Protein AF-A0A6F9Y485-F1 (afdb_monomer)

Structure (mmCIF, N/CA/C/O backbone):
data_AF-A0A6F9Y485-F1
#
_entry.id   AF-A0A6F9Y485-F1
#
loop_
_atom_site.group_PDB
_atom_site.id
_atom_site.type_symbol
_atom_site.label_atom_id
_atom_site.label_alt_id
_atom_site.label_comp_id
_atom_site.label_asym_id
_atom_site.label_entity_id
_atom_site.label_seq_id
_atom_site.pdbx_PDB_ins_code
_atom_site.Cartn_x
_atom_site.Cartn_y
_atom_site.Cartn_z
_atom_site.occupancy
_atom_site.B_iso_or_equiv
_atom_site.auth_seq_id
_atom_site.auth_comp_id
_atom_site.auth_asym_id
_atom_site.auth_atom_id
_atom_site.pdbx_PDB_model_num
ATOM 1 N N . MET A 1 1 ? 12.637 -11.495 -20.219 1.00 36.91 1 MET A N 1
ATOM 2 C CA . MET A 1 1 ? 13.205 -11.153 -18.900 1.00 36.91 1 MET A CA 1
ATOM 3 C C . MET A 1 1 ? 12.365 -11.911 -17.890 1.00 36.91 1 MET A C 1
ATOM 5 O O . MET A 1 1 ? 11.155 -11.928 -18.055 1.00 36.91 1 MET A O 1
ATOM 9 N N . LYS A 1 2 ? 12.981 -12.700 -17.009 1.00 32.72 2 LYS A N 1
ATOM 10 C CA . LYS A 1 2 ? 12.252 -13.583 -16.090 1.00 32.72 2 LYS A CA 1
ATOM 11 C C . LYS A 1 2 ? 11.850 -12.716 -14.898 1.00 32.72 2 LYS A C 1
ATOM 13 O O . LYS A 1 2 ? 12.754 -12.238 -14.222 1.00 32.72 2 LYS A O 1
ATOM 18 N N . PHE A 1 3 ? 10.551 -12.477 -14.734 1.00 36.88 3 PHE A N 1
ATOM 19 C CA . PHE A 1 3 ? 9.975 -11.749 -13.603 1.00 36.88 3 PHE A CA 1
ATOM 20 C C . PHE A 1 3 ? 10.607 -12.268 -12.314 1.00 36.88 3 PHE A C 1
ATOM 22 O O . PHE A 1 3 ? 10.611 -13.477 -12.055 1.00 36.88 3 PHE A O 1
ATOM 29 N N . THR A 1 4 ? 11.283 -11.375 -11.600 1.00 34.16 4 THR A N 1
ATOM 30 C CA . THR A 1 4 ? 11.870 -11.662 -10.296 1.00 34.16 4 THR A CA 1
ATOM 31 C C . THR A 1 4 ? 10.731 -11.935 -9.318 1.00 34.16 4 THR A C 1
ATOM 33 O O . THR A 1 4 ? 9.615 -11.467 -9.509 1.00 34.16 4 THR A O 1
ATOM 36 N N . TYR A 1 5 ? 10.992 -12.755 -8.304 1.00 36.25 5 TYR A N 1
ATOM 37 C CA . TYR A 1 5 ? 10.000 -13.287 -7.360 1.00 36.25 5 TYR A CA 1
ATOM 38 C C . TYR A 1 5 ? 9.085 -12.238 -6.678 1.00 36.25 5 TYR A C 1
ATOM 40 O O . TYR A 1 5 ? 8.073 -12.636 -6.120 1.00 36.25 5 TYR A O 1
ATOM 48 N N . GLU A 1 6 ? 9.409 -10.945 -6.761 1.00 47.59 6 GLU A N 1
ATOM 49 C CA . GLU A 1 6 ? 8.679 -9.805 -6.178 1.00 47.59 6 GLU A CA 1
ATOM 50 C C . GLU A 1 6 ? 7.377 -9.441 -6.932 1.00 47.59 6 GLU A C 1
ATOM 52 O O . GLU A 1 6 ? 6.390 -9.079 -6.305 1.00 47.59 6 GLU A O 1
ATOM 57 N N . ASP A 1 7 ? 7.297 -9.605 -8.261 1.00 50.94 7 ASP A N 1
ATOM 58 C CA . ASP A 1 7 ? 6.075 -9.248 -9.022 1.00 50.94 7 ASP A CA 1
ATOM 59 C C . ASP A 1 7 ? 4.935 -10.276 -8.856 1.00 50.94 7 ASP A C 1
ATOM 61 O O . ASP A 1 7 ? 3.747 -9.953 -8.968 1.00 50.94 7 ASP A O 1
ATOM 65 N N . LEU A 1 8 ? 5.287 -11.539 -8.578 1.00 53.91 8 LEU A N 1
ATOM 66 C CA . LEU A 1 8 ? 4.312 -12.559 -8.174 1.00 53.91 8 LEU A CA 1
ATOM 67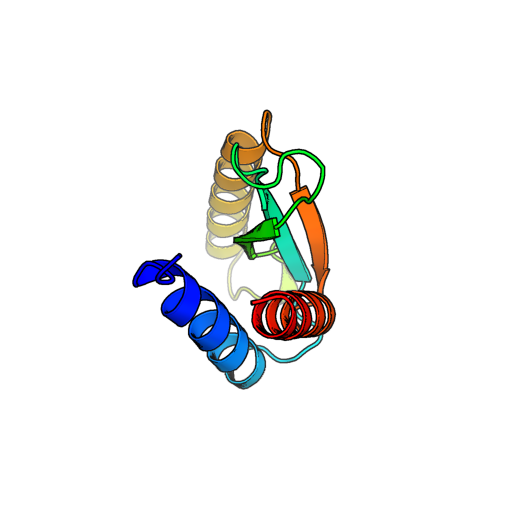 C C . LEU A 1 8 ? 3.755 -12.278 -6.774 1.00 53.91 8 LEU A C 1
ATOM 69 O O . LEU A 1 8 ? 2.636 -12.705 -6.497 1.00 53.91 8 LEU A O 1
ATOM 73 N N . ASP A 1 9 ? 4.508 -11.553 -5.943 1.00 76.81 9 ASP A N 1
ATOM 74 C CA . ASP A 1 9 ? 4.093 -11.142 -4.603 1.00 76.81 9 ASP A CA 1
ATOM 75 C C . ASP A 1 9 ? 3.039 -10.037 -4.707 1.00 76.81 9 ASP A C 1
ATOM 77 O O . ASP A 1 9 ? 1.899 -10.241 -4.308 1.00 76.81 9 ASP A O 1
ATOM 81 N N . LEU A 1 10 ? 3.334 -8.948 -5.426 1.00 89.56 10 LEU A N 1
ATOM 82 C CA . LEU A 1 10 ? 2.448 -7.779 -5.494 1.00 89.56 10 LEU A CA 1
ATOM 83 C C . LEU A 1 10 ? 1.043 -8.091 -6.049 1.00 89.56 10 LEU A C 1
ATOM 85 O O . LEU A 1 10 ? 0.029 -7.586 -5.566 1.00 89.56 10 LEU A O 1
ATOM 89 N N . SER A 1 11 ? 0.952 -8.929 -7.087 1.00 90.81 11 SER A N 1
ATOM 90 C CA . SER A 1 11 ? -0.354 -9.333 -7.634 1.00 90.81 11 SER A CA 1
ATOM 91 C C . SER A 1 11 ? -1.156 -10.223 -6.681 1.00 90.81 11 SER A C 1
ATOM 93 O O . SER A 1 11 ? -2.387 -10.135 -6.655 1.00 90.81 11 SER A O 1
ATOM 95 N N . ALA A 1 12 ? -0.472 -11.062 -5.899 1.00 90.94 12 ALA A N 1
ATOM 96 C CA . ALA A 1 12 ? -1.089 -11.920 -4.900 1.00 90.94 12 ALA A CA 1
ATOM 97 C C . ALA A 1 12 ? -1.507 -11.116 -3.661 1.00 90.94 12 ALA A C 1
ATOM 99 O O . ALA A 1 12 ? -2.627 -11.301 -3.192 1.00 90.94 12 ALA A O 1
ATOM 100 N N . GLU A 1 13 ? -0.665 -10.187 -3.204 1.00 92.88 13 GLU A N 1
ATOM 101 C CA . GLU A 1 13 ? -0.944 -9.233 -2.126 1.00 92.88 13 GLU A CA 1
ATOM 102 C C . GLU A 1 13 ? -2.204 -8.423 -2.430 1.00 92.88 13 GLU A C 1
ATOM 104 O O . GLU A 1 13 ? -3.175 -8.481 -1.681 1.00 92.88 13 GLU A O 1
ATOM 109 N N . VAL A 1 14 ? -2.276 -7.775 -3.598 1.00 94.69 14 VAL A N 1
ATOM 110 C CA . VAL A 1 14 ? -3.460 -6.980 -3.959 1.00 94.69 14 VAL A CA 1
ATOM 111 C C . VAL A 1 14 ? -4.715 -7.844 -4.100 1.00 94.69 14 VAL A C 1
ATOM 113 O O . VAL A 1 14 ? -5.812 -7.400 -3.762 1.00 94.69 14 VAL A O 1
ATOM 116 N N . ALA A 1 15 ? -4.595 -9.088 -4.571 1.00 93.56 15 ALA A N 1
ATOM 117 C CA . ALA A 1 15 ? -5.731 -10.010 -4.620 1.00 93.56 15 ALA A CA 1
ATOM 118 C C . ALA A 1 15 ? -6.199 -10.446 -3.219 1.00 93.56 15 ALA A C 1
ATOM 120 O O . ALA A 1 15 ? -7.408 -10.585 -2.988 1.00 93.56 15 ALA A O 1
ATOM 121 N N . GLN A 1 16 ? -5.260 -10.655 -2.294 1.00 94.50 16 GLN A N 1
ATOM 122 C CA . GLN A 1 16 ? -5.558 -10.943 -0.896 1.00 94.50 16 GLN A CA 1
ATOM 123 C C . GLN A 1 16 ? -6.244 -9.744 -0.240 1.00 94.50 16 GLN A C 1
ATOM 125 O O . GLN A 1 16 ? -7.341 -9.903 0.293 1.00 94.50 16 GLN A O 1
ATOM 130 N N . ASP A 1 17 ? -5.685 -8.546 -0.377 1.00 95.62 17 ASP A N 1
ATOM 131 C CA . ASP A 1 17 ? -6.239 -7.334 0.223 1.00 95.62 17 ASP A CA 1
ATOM 132 C C . ASP A 1 17 ? -7.622 -6.993 -0.344 1.00 95.62 17 ASP A C 1
ATOM 134 O O . ASP A 1 17 ? -8.511 -6.560 0.387 1.00 95.62 17 ASP A O 1
ATOM 138 N N . LEU A 1 18 ? -7.864 -7.259 -1.636 1.00 95.44 18 LEU A N 1
ATOM 139 C CA . LEU A 1 18 ? -9.193 -7.108 -2.241 1.00 95.44 18 LEU A CA 1
ATOM 140 C C . LEU A 1 18 ? -10.228 -8.015 -1.580 1.00 95.44 18 LEU A C 1
ATOM 142 O O . LEU A 1 18 ? -11.403 -7.655 -1.500 1.00 95.44 18 LEU A O 1
ATOM 146 N N . THR A 1 19 ? -9.796 -9.193 -1.137 1.00 95.75 19 THR A N 1
ATOM 147 C CA . THR A 1 19 ? -10.647 -10.160 -0.445 1.00 95.75 19 THR A CA 1
ATOM 148 C C . THR A 1 19 ? -10.852 -9.773 1.019 1.00 95.75 19 THR A C 1
ATOM 150 O O . THR A 1 19 ? -11.948 -9.962 1.541 1.00 95.75 19 THR A O 1
ATOM 153 N N . GLU A 1 20 ? -9.820 -9.237 1.672 1.00 96.12 20 GLU A N 1
ATOM 154 C CA . GLU A 1 20 ? -9.816 -8.928 3.104 1.00 96.12 20 GLU A CA 1
ATOM 155 C C . GLU A 1 20 ? -10.470 -7.577 3.429 1.00 96.12 20 GLU A C 1
ATOM 157 O O . GLU A 1 20 ? -11.346 -7.507 4.290 1.00 96.12 20 GLU A O 1
ATOM 162 N N . PHE A 1 21 ? -10.108 -6.523 2.698 1.00 94.19 21 PHE A N 1
ATOM 163 C CA . PHE A 1 21 ? -10.509 -5.138 2.980 1.00 94.19 21 PHE A CA 1
ATOM 164 C C . PHE A 1 21 ? -11.542 -4.589 1.991 1.00 94.19 21 PHE A C 1
ATOM 166 O O . PHE A 1 21 ? -12.204 -3.584 2.255 1.00 94.19 21 PHE A O 1
ATOM 173 N N . GLY A 1 22 ? -11.723 -5.268 0.858 1.00 95.69 22 GLY A N 1
ATOM 174 C CA . GLY A 1 22 ? -12.695 -4.901 -0.161 1.00 95.69 22 GLY A CA 1
ATOM 175 C C . GLY A 1 22 ? -12.184 -3.884 -1.193 1.00 95.69 22 GLY A C 1
ATOM 176 O O . GLY A 1 22 ? -11.104 -3.309 -1.072 1.00 95.69 22 GLY A O 1
ATOM 177 N N . PRO A 1 23 ? -12.968 -3.659 -2.262 1.00 96.81 23 PRO A N 1
ATOM 178 C CA . PRO A 1 23 ? -12.523 -2.917 -3.445 1.00 96.81 23 PRO A CA 1
ATOM 179 C C . PRO A 1 23 ? -12.395 -1.403 -3.249 1.00 96.81 23 PRO A C 1
ATOM 181 O O . PRO A 1 23 ? -11.678 -0.756 -4.015 1.00 96.81 23 PRO A O 1
ATOM 184 N N . ASP A 1 24 ? -13.108 -0.849 -2.268 1.00 96.88 24 ASP A N 1
ATOM 185 C CA . ASP A 1 24 ? -13.228 0.596 -2.045 1.00 96.88 24 ASP A CA 1
ATOM 186 C C . ASP A 1 24 ? -12.152 1.156 -1.106 1.00 96.88 24 ASP A C 1
ATOM 188 O O . ASP A 1 24 ? -12.067 2.372 -0.935 1.00 96.88 24 ASP A O 1
ATOM 192 N N . LEU A 1 25 ? -11.324 0.288 -0.518 1.00 95.62 25 LEU A N 1
ATOM 193 C CA . LEU A 1 25 ? -10.192 0.685 0.308 1.00 95.62 25 LEU A CA 1
ATOM 194 C C . LEU A 1 25 ? -9.269 1.635 -0.470 1.00 95.62 25 LEU A C 1
ATOM 196 O O . LEU A 1 25 ? -8.840 1.332 -1.587 1.00 95.62 25 LEU A O 1
ATOM 200 N N . GLU A 1 26 ? -8.945 2.772 0.142 1.00 97.25 26 GLU A N 1
ATOM 201 C CA . GLU A 1 26 ? -8.023 3.756 -0.416 1.00 97.25 26 GLU A CA 1
ATOM 202 C C . GLU A 1 26 ? -6.569 3.315 -0.229 1.00 97.25 26 GLU A C 1
ATOM 204 O O . GLU A 1 26 ? -6.166 2.877 0.846 1.00 97.25 26 GLU A O 1
ATOM 209 N N . VAL A 1 27 ? -5.774 3.469 -1.285 1.00 97.56 27 VAL A N 1
ATOM 210 C CA . VAL A 1 27 ? -4.353 3.114 -1.337 1.00 97.56 27 VAL A CA 1
ATOM 211 C C . VAL A 1 27 ? -3.557 4.143 -2.140 1.00 97.56 27 VAL A C 1
ATOM 213 O O . VAL A 1 27 ? -4.100 4.950 -2.905 1.00 97.56 27 VAL A O 1
ATOM 216 N N . ILE A 1 28 ? -2.236 4.105 -1.996 1.00 97.81 28 ILE A N 1
ATOM 217 C CA . ILE A 1 28 ? -1.286 4.922 -2.747 1.00 97.81 28 ILE A CA 1
ATOM 218 C C . ILE A 1 28 ? -0.401 3.998 -3.577 1.00 97.81 28 ILE A C 1
ATOM 220 O O . ILE A 1 28 ? 0.532 3.403 -3.054 1.00 97.81 28 ILE A O 1
ATOM 224 N N . ALA A 1 29 ? -0.658 3.908 -4.881 1.00 97.38 29 ALA A N 1
ATOM 225 C CA . ALA A 1 29 ? 0.175 3.132 -5.795 1.00 97.38 29 ALA A CA 1
ATOM 226 C C . ALA A 1 29 ? 1.494 3.861 -6.078 1.00 97.38 29 ALA A C 1
ATOM 228 O O . ALA A 1 29 ? 1.480 5.041 -6.448 1.00 97.38 29 ALA A O 1
ATOM 229 N N . ILE A 1 30 ? 2.616 3.157 -5.957 1.00 95.75 30 ILE A N 1
ATOM 230 C CA . ILE A 1 30 ? 3.974 3.659 -6.179 1.00 95.75 30 ILE A CA 1
ATOM 231 C C . ILE A 1 30 ? 4.460 3.174 -7.541 1.00 95.75 30 ILE A C 1
ATOM 233 O O . ILE A 1 30 ? 4.428 1.983 -7.840 1.00 95.75 30 ILE A O 1
ATOM 237 N N . TYR A 1 31 ? 4.926 4.111 -8.361 1.00 94.06 31 TYR A N 1
ATOM 238 C CA . TYR A 1 31 ? 5.375 3.864 -9.721 1.00 94.06 31 TYR A CA 1
ATOM 239 C C . TYR A 1 31 ? 6.890 3.988 -9.842 1.00 94.06 31 TYR A C 1
ATOM 241 O O . TYR A 1 31 ? 7.488 4.950 -9.353 1.00 94.06 31 TYR A O 1
ATOM 249 N N . SER A 1 32 ? 7.474 3.072 -10.607 1.00 91.19 32 SER A N 1
ATOM 250 C CA . SER A 1 32 ? 8.880 3.087 -10.999 1.00 91.19 32 SER A CA 1
ATOM 251 C C . SER A 1 32 ? 9.019 2.933 -12.513 1.00 91.19 32 SER A C 1
ATOM 253 O O . SER A 1 32 ? 8.162 2.352 -13.181 1.00 91.19 32 SER A O 1
ATOM 255 N N . THR A 1 33 ? 10.111 3.456 -13.066 1.00 87.88 33 THR A N 1
ATOM 256 C CA . THR A 1 33 ? 10.509 3.232 -14.460 1.00 87.88 33 THR A CA 1
ATOM 257 C C . THR A 1 33 ? 11.741 2.340 -14.498 1.00 87.88 33 THR A C 1
ATOM 259 O O . THR A 1 33 ? 12.631 2.451 -13.654 1.00 87.88 33 THR A O 1
ATOM 262 N N . PHE A 1 34 ? 11.805 1.457 -15.492 1.00 84.88 34 PHE A N 1
ATOM 263 C CA . PHE A 1 34 ? 12.936 0.547 -15.669 1.00 84.88 34 PHE A CA 1
ATOM 264 C C . PHE A 1 34 ? 13.799 0.981 -16.860 1.00 84.88 34 PHE A C 1
ATOM 266 O O . PHE A 1 34 ? 13.243 1.388 -17.887 1.00 84.88 34 PHE A O 1
ATOM 273 N N . PRO A 1 35 ? 15.142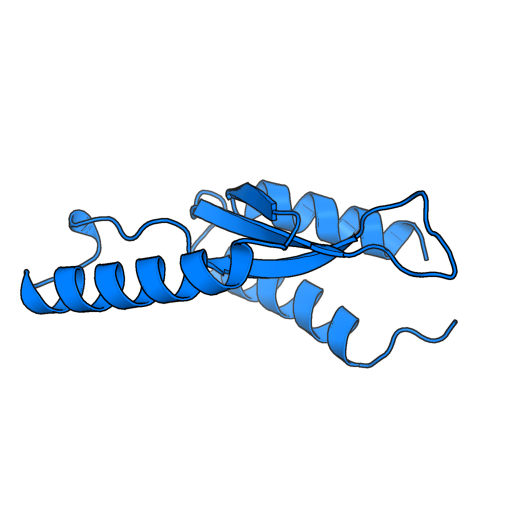 0.892 -16.777 1.00 84.69 35 PRO A N 1
ATOM 274 C CA . PRO A 1 35 ? 16.038 1.262 -17.876 1.00 84.69 35 PRO A CA 1
ATOM 275 C C . PRO A 1 35 ? 15.739 0.551 -19.204 1.00 84.69 35 PRO A C 1
ATOM 277 O O . PRO A 1 35 ? 16.006 1.098 -20.272 1.00 84.69 35 PRO A O 1
ATOM 280 N N . GLU A 1 36 ? 15.184 -0.659 -19.148 1.00 84.06 36 GLU A N 1
ATOM 281 C CA . GLU A 1 36 ? 14.820 -1.483 -20.300 1.00 84.06 36 GLU A CA 1
ATOM 282 C C . GLU A 1 36 ? 13.587 -0.953 -21.046 1.00 84.06 36 GLU A C 1
ATOM 284 O O . GLU A 1 36 ? 13.441 -1.178 -22.248 1.00 84.06 36 GLU A O 1
ATOM 289 N N . VAL A 1 37 ? 12.709 -0.234 -20.342 1.00 83.62 37 VAL A N 1
ATOM 290 C CA . VAL A 1 37 ? 11.442 0.322 -20.841 1.00 83.62 37 VAL A CA 1
ATOM 291 C C . VAL A 1 37 ? 11.201 1.720 -20.242 1.00 83.62 37 VAL A C 1
ATOM 293 O O . VAL A 1 37 ? 10.209 1.950 -19.554 1.00 83.62 37 VAL A O 1
ATOM 296 N N . PRO A 1 38 ? 12.070 2.709 -20.530 1.00 82.56 38 PRO A N 1
ATOM 297 C CA . PRO A 1 38 ? 12.110 3.987 -19.808 1.00 82.56 38 PRO A CA 1
ATOM 298 C C . PRO A 1 38 ? 10.891 4.891 -20.048 1.00 82.56 38 PRO A C 1
ATOM 300 O O . PRO A 1 38 ? 10.725 5.900 -19.371 1.00 82.56 38 PRO A O 1
ATOM 303 N N . ASN A 1 39 ? 10.046 4.547 -21.024 1.00 86.62 39 ASN A N 1
ATOM 304 C CA . ASN A 1 39 ? 8.836 5.291 -21.376 1.00 86.62 39 ASN A CA 1
ATOM 305 C C . ASN A 1 39 ? 7.566 4.724 -20.720 1.00 86.62 39 ASN A C 1
ATOM 307 O O . ASN A 1 39 ? 6.472 5.195 -21.029 1.00 86.62 39 ASN A O 1
ATOM 311 N N . ILE A 1 40 ? 7.693 3.688 -19.887 1.00 86.62 40 ILE A N 1
ATOM 312 C CA . ILE A 1 40 ? 6.567 3.028 -19.229 1.00 86.62 40 ILE A CA 1
ATOM 313 C C . ILE A 1 40 ? 6.806 3.063 -17.723 1.00 86.62 40 ILE A C 1
ATOM 315 O O . ILE A 1 40 ? 7.849 2.627 -17.239 1.00 86.62 40 ILE A O 1
ATOM 319 N N . ASP A 1 41 ? 5.829 3.593 -16.994 1.00 90.56 41 ASP A N 1
ATOM 320 C CA . ASP A 1 41 ? 5.787 3.499 -15.542 1.00 90.56 41 ASP A CA 1
ATOM 321 C C . ASP A 1 41 ? 5.037 2.232 -15.136 1.00 90.56 41 ASP A C 1
ATOM 323 O O . ASP A 1 41 ? 3.942 1.967 -15.638 1.00 90.56 41 ASP A O 1
ATOM 327 N N . PHE A 1 42 ? 5.598 1.501 -14.184 1.00 91.88 42 PHE A N 1
ATOM 328 C CA . PHE A 1 42 ? 4.984 0.324 -13.590 1.00 91.88 42 PHE A CA 1
ATOM 329 C C . PHE A 1 42 ? 4.700 0.601 -12.131 1.00 91.88 42 PHE A C 1
ATOM 331 O O . PHE A 1 42 ? 5.551 1.145 -11.432 1.00 91.88 42 PHE A O 1
ATOM 338 N N . VAL A 1 43 ? 3.521 0.208 -11.670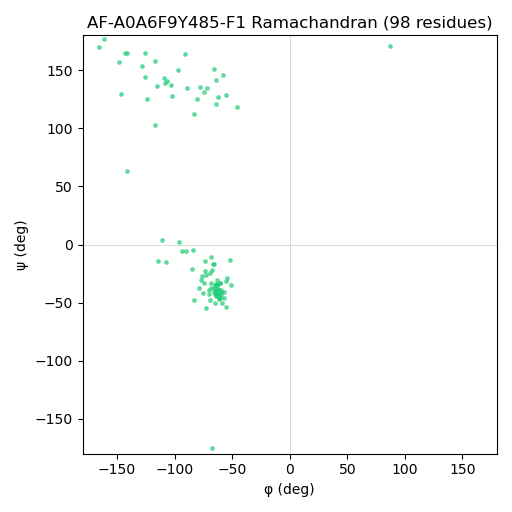 1.00 94.00 43 VAL A N 1
ATOM 339 C CA . VAL A 1 43 ? 3.273 0.046 -10.246 1.00 94.00 43 VAL A CA 1
ATOM 340 C C . VAL A 1 43 ? 4.174 -1.070 -9.747 1.00 94.00 43 VAL A C 1
ATOM 342 O O . VAL A 1 43 ? 4.093 -2.185 -10.260 1.00 94.00 43 VAL A O 1
ATOM 345 N N . THR A 1 44 ? 5.024 -0.739 -8.783 1.0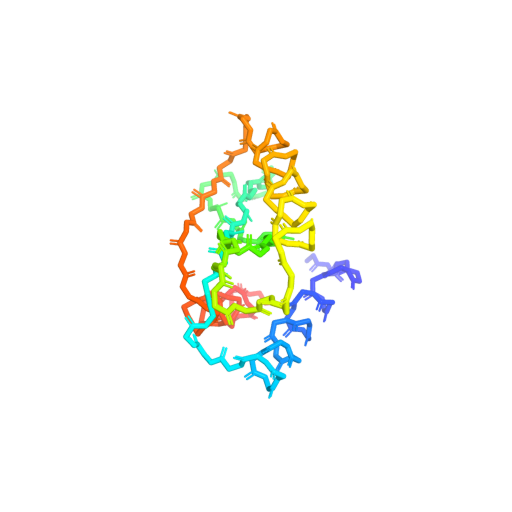0 92.44 44 THR A N 1
ATOM 346 C CA . THR A 1 44 ? 5.970 -1.673 -8.162 1.00 92.44 44 THR A CA 1
ATOM 347 C C . THR A 1 44 ? 5.663 -1.931 -6.696 1.00 92.44 44 THR A C 1
ATOM 349 O O . THR A 1 44 ? 6.245 -2.840 -6.127 1.00 92.44 44 THR A O 1
ATOM 352 N N . ASP A 1 45 ? 4.812 -1.108 -6.080 1.00 93.88 45 ASP A N 1
ATOM 353 C CA . ASP A 1 45 ? 4.464 -1.196 -4.660 1.00 93.88 45 ASP A CA 1
ATOM 354 C C . ASP A 1 45 ? 3.213 -0.337 -4.370 1.00 93.88 45 ASP A C 1
ATOM 356 O O . ASP A 1 45 ? 2.790 0.459 -5.223 1.00 93.88 45 ASP A O 1
ATOM 360 N N . TYR A 1 46 ? 2.628 -0.448 -3.179 1.00 95.81 46 TYR A N 1
ATOM 361 C CA . TYR A 1 46 ? 1.576 0.442 -2.689 1.00 95.81 46 TYR A CA 1
ATOM 362 C C . TYR A 1 46 ? 1.616 0.613 -1.169 1.00 95.81 46 TYR A C 1
ATOM 364 O O . TYR A 1 46 ? 2.129 -0.214 -0.430 1.00 95.81 46 TYR A O 1
ATOM 372 N N . LEU A 1 47 ? 1.044 1.719 -0.698 1.00 95.25 47 LEU A N 1
ATOM 373 C CA . LEU A 1 47 ? 0.817 1.977 0.723 1.00 95.25 47 LEU A CA 1
ATOM 374 C C . LEU A 1 47 ? -0.678 2.082 1.005 1.00 95.25 47 LEU A C 1
ATOM 376 O O . LEU A 1 47 ? -1.462 2.431 0.115 1.00 95.25 47 LEU A O 1
ATOM 380 N N . TRP A 1 48 ? -1.058 1.854 2.259 1.00 94.69 48 TRP A N 1
ATOM 381 C CA . TRP A 1 48 ? -2.395 2.175 2.750 1.00 94.69 48 TRP A CA 1
ATOM 382 C C . TRP A 1 48 ? -2.702 3.665 2.564 1.00 94.69 48 TRP A C 1
ATOM 384 O O . TRP A 1 48 ? -1.816 4.526 2.616 1.00 94.69 48 TRP A O 1
ATOM 394 N N . GLY A 1 49 ? -3.970 3.959 2.288 1.00 94.88 49 GLY A N 1
ATOM 395 C CA . GLY A 1 49 ? -4.488 5.317 2.229 1.00 94.88 49 GLY A CA 1
ATOM 396 C C . GLY A 1 49 ? -4.505 5.994 3.597 1.00 94.88 49 GLY A C 1
ATOM 397 O O . GLY A 1 49 ? -4.029 5.464 4.598 1.00 94.88 49 GLY A O 1
ATOM 398 N N . GLU A 1 50 ? -5.058 7.200 3.623 1.00 95.81 50 GLU A N 1
ATOM 399 C CA . GLU A 1 50 ? -5.195 7.958 4.862 1.00 95.81 50 GLU A CA 1
ATOM 400 C C . GLU A 1 50 ? -6.105 7.202 5.846 1.00 95.81 50 GLU A C 1
ATOM 402 O O . GLU A 1 50 ? -7.218 6.828 5.461 1.00 95.81 50 GLU A O 1
ATOM 407 N N . PRO A 1 51 ? -5.663 6.962 7.095 1.00 94.31 51 PRO A N 1
ATOM 408 C CA . PRO A 1 51 ? -6.491 6.289 8.085 1.00 94.31 51 PRO A CA 1
ATOM 409 C C . PRO A 1 51 ? -7.720 7.142 8.399 1.00 94.31 51 PRO A C 1
ATOM 411 O O . PRO A 1 51 ? -7.629 8.369 8.508 1.00 94.31 51 PRO A O 1
ATOM 414 N N . LYS A 1 52 ? -8.883 6.508 8.581 1.00 93.94 52 LYS A N 1
ATOM 415 C CA . LYS A 1 52 ? -10.108 7.213 8.969 1.00 93.94 52 LYS A CA 1
ATOM 416 C C . LYS A 1 52 ? -10.381 6.976 10.438 1.00 93.94 52 LYS A C 1
ATOM 418 O O . LYS A 1 52 ? -10.309 5.857 10.925 1.00 93.94 52 LYS A O 1
ATOM 423 N N . ARG A 1 53 ? -10.776 8.033 11.150 1.00 92.50 53 ARG A N 1
ATOM 424 C CA . ARG A 1 53 ? -11.060 7.952 12.590 1.00 92.50 53 ARG A CA 1
ATOM 425 C C . ARG A 1 53 ? -12.092 6.877 12.944 1.00 92.50 53 ARG A C 1
ATOM 427 O O . ARG A 1 53 ? -12.027 6.319 14.033 1.00 92.50 53 ARG A O 1
ATOM 434 N N . GLU A 1 54 ? -13.043 6.612 12.051 1.00 94.31 54 GLU A N 1
ATOM 435 C CA . GLU A 1 54 ? -14.091 5.600 12.234 1.00 94.31 54 GLU A CA 1
ATOM 436 C C . GLU A 1 54 ? -13.574 4.153 12.255 1.00 94.31 54 GLU A C 1
ATOM 438 O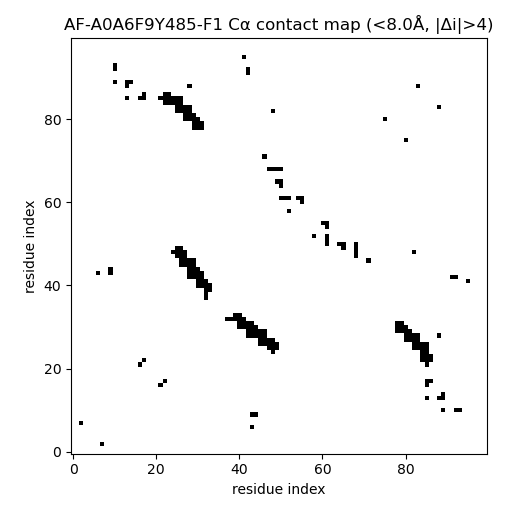 O . GLU A 1 54 ? -14.280 3.283 12.761 1.00 94.31 54 GLU A O 1
ATOM 443 N N . ASP A 1 55 ? -12.345 3.915 11.787 1.00 90.81 55 ASP A N 1
ATOM 444 C CA . ASP A 1 55 ? -11.726 2.587 11.721 1.00 90.81 55 ASP A CA 1
ATOM 445 C C . ASP A 1 55 ? -11.054 2.160 13.047 1.00 90.81 55 ASP A C 1
ATOM 447 O O . ASP A 1 55 ? -10.591 1.027 13.157 1.00 90.81 55 ASP A O 1
ATOM 451 N N . PHE A 1 56 ? -11.006 3.035 14.064 1.00 95.44 56 PHE A N 1
ATOM 452 C CA . PHE A 1 56 ? -10.245 2.820 15.307 1.00 95.44 56 PHE A CA 1
ATOM 453 C C . PH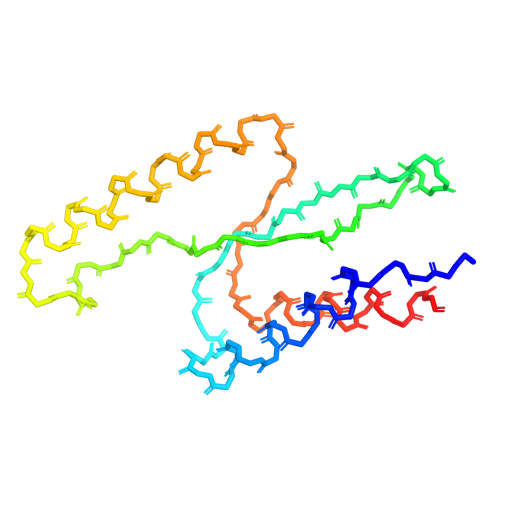E A 1 56 ? -11.105 2.958 16.570 1.00 95.44 56 PHE A C 1
ATOM 455 O O . PHE A 1 56 ? -11.980 3.828 16.666 1.00 95.44 56 PHE A O 1
ATOM 462 N N . GLU A 1 57 ? -10.827 2.136 17.586 1.00 95.56 57 GLU A N 1
ATOM 463 C CA . GLU A 1 57 ? -11.602 2.118 18.834 1.00 95.56 57 GLU A CA 1
ATOM 464 C C . GLU A 1 57 ? -11.244 3.298 19.746 1.00 95.56 57 GLU A C 1
ATOM 466 O O . GLU A 1 57 ? -12.099 3.820 20.471 1.00 95.56 57 GLU A O 1
ATOM 471 N N . SER A 1 58 ? -9.997 3.770 19.680 1.00 97.62 58 SER A N 1
ATOM 472 C CA . SER A 1 58 ? -9.485 4.857 20.517 1.00 97.62 58 SER A CA 1
ATOM 473 C C . SER A 1 58 ? -8.862 6.001 19.712 1.00 97.62 58 SER A C 1
ATOM 475 O O . SER A 1 58 ? -8.616 5.886 18.514 1.00 97.62 58 SER A O 1
ATOM 477 N N . GLU A 1 59 ? -8.666 7.145 20.374 1.00 96.31 59 GLU A N 1
ATOM 478 C CA . GLU A 1 59 ? -7.937 8.271 19.775 1.00 96.31 59 GLU A CA 1
ATOM 479 C C . GLU A 1 59 ? -6.447 7.954 19.632 1.00 96.31 59 GLU A C 1
ATOM 481 O O . GLU A 1 59 ? -5.869 8.261 18.603 1.00 96.31 59 GLU A O 1
ATOM 486 N N . GLU A 1 60 ? -5.861 7.278 20.623 1.00 97.50 60 GLU A N 1
ATOM 487 C CA . GLU A 1 60 ? -4.444 6.890 20.634 1.00 97.50 60 GLU A CA 1
ATOM 488 C C . GLU A 1 60 ? -4.105 5.976 19.447 1.00 97.50 60 GLU A C 1
ATOM 490 O O . GLU A 1 60 ? -3.162 6.247 18.715 1.00 97.50 60 GLU A O 1
ATOM 495 N N . GLU A 1 61 ? -4.934 4.964 19.170 1.00 97.44 61 GLU A N 1
ATOM 496 C CA . GLU A 1 61 ? -4.749 4.091 17.999 1.00 97.44 61 GLU A CA 1
ATOM 497 C C . GLU A 1 61 ? -4.845 4.851 16.668 1.00 97.44 61 GLU A C 1
ATOM 499 O O . GLU A 1 61 ? -4.109 4.556 15.726 1.00 97.44 61 GLU A O 1
ATOM 504 N N . PHE A 1 62 ? -5.758 5.822 16.579 1.00 97.31 62 PHE A N 1
ATOM 505 C CA . PHE A 1 62 ? -5.902 6.645 15.383 1.00 97.31 62 PHE A CA 1
ATOM 506 C C . PHE A 1 62 ? -4.711 7.592 15.196 1.00 97.31 62 PHE A C 1
ATOM 508 O O . PHE A 1 62 ? -4.224 7.733 14.075 1.00 97.31 62 PHE A O 1
ATOM 515 N N . GLU A 1 63 ? -4.238 8.225 16.272 1.00 97.62 63 GLU A N 1
ATOM 516 C CA . GLU A 1 63 ? -3.055 9.091 16.259 1.00 97.62 63 GLU A CA 1
ATOM 517 C C . GLU A 1 63 ? -1.807 8.298 15.841 1.00 97.62 63 GLU A C 1
ATOM 519 O O . GLU A 1 63 ? -1.119 8.709 14.907 1.00 97.62 63 GLU A O 1
ATOM 524 N N . ASP A 1 64 ? -1.588 7.110 16.414 1.00 97.31 64 ASP A N 1
ATOM 525 C CA . ASP A 1 64 ? -0.486 6.220 16.034 1.00 97.31 64 ASP A CA 1
ATOM 526 C C . ASP A 1 64 ? -0.570 5.806 14.553 1.00 97.31 64 ASP A C 1
ATOM 528 O O . ASP A 1 64 ? 0.432 5.796 13.829 1.00 97.31 64 ASP A O 1
ATOM 532 N N . ALA A 1 65 ? -1.764 5.464 14.058 1.00 96.38 65 ALA A N 1
ATOM 533 C CA . ALA A 1 65 ? -1.961 5.123 12.650 1.00 96.38 65 ALA A CA 1
ATOM 534 C C . ALA A 1 65 ? -1.706 6.323 11.723 1.00 96.38 65 ALA A C 1
ATOM 536 O O . ALA A 1 65 ? -1.112 6.165 10.652 1.00 96.38 65 ALA A O 1
ATOM 537 N N . MET A 1 66 ? -2.130 7.521 12.132 1.00 97.69 66 MET A N 1
ATOM 538 C CA . MET A 1 66 ? -1.896 8.758 11.392 1.00 97.69 66 MET A CA 1
ATOM 539 C C . MET A 1 66 ? -0.404 9.097 11.328 1.00 97.69 66 MET A C 1
ATOM 541 O O . MET A 1 66 ? 0.090 9.435 10.252 1.00 97.69 66 MET A O 1
ATOM 545 N N . ASP A 1 67 ? 0.331 8.945 12.429 1.00 97.19 67 ASP A N 1
ATOM 546 C CA . ASP A 1 67 ? 1.778 9.166 12.463 1.00 97.19 67 ASP A CA 1
ATOM 547 C C .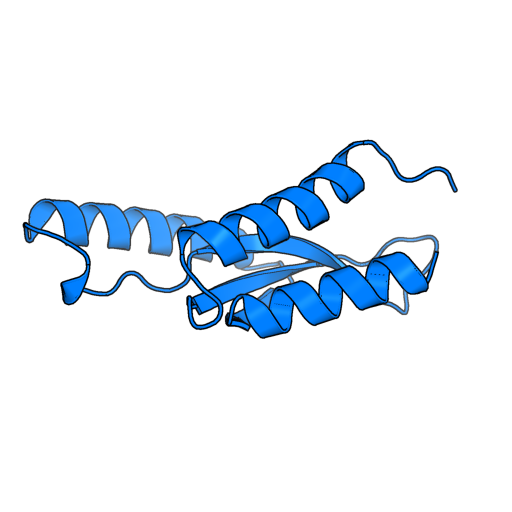 ASP A 1 67 ? 2.507 8.196 11.521 1.00 97.19 67 ASP A C 1
ATOM 549 O O . ASP A 1 67 ? 3.297 8.630 10.677 1.00 97.19 67 ASP A O 1
ATOM 553 N N . ASN A 1 68 ? 2.157 6.905 11.549 1.00 95.44 68 ASN A N 1
ATOM 554 C CA . ASN A 1 68 ? 2.702 5.910 10.615 1.00 95.44 68 ASN A CA 1
ATOM 555 C C . ASN A 1 68 ? 2.391 6.245 9.144 1.00 95.44 68 ASN A C 1
ATOM 557 O O . ASN A 1 68 ? 3.236 6.071 8.257 1.00 95.44 68 ASN A O 1
ATOM 561 N N . TYR A 1 69 ? 1.183 6.738 8.859 1.00 95.31 69 TYR A N 1
ATOM 562 C CA . TYR A 1 69 ? 0.802 7.181 7.519 1.00 95.31 69 TYR A CA 1
ATOM 563 C C . TYR A 1 69 ? 1.636 8.386 7.062 1.00 95.31 69 TYR A C 1
ATOM 565 O O . TYR A 1 69 ? 2.145 8.392 5.938 1.00 95.31 69 TYR A O 1
ATOM 573 N N . LEU A 1 70 ? 1.835 9.383 7.928 1.00 96.31 70 LEU A N 1
ATOM 574 C CA . LEU A 1 70 ? 2.661 10.555 7.631 1.00 96.31 70 LEU A CA 1
ATOM 575 C C . LEU A 1 70 ? 4.127 10.170 7.390 1.00 96.31 70 LEU A C 1
ATOM 577 O O . LEU A 1 70 ? 4.726 10.647 6.424 1.00 96.31 70 LEU A O 1
ATOM 581 N N . GLU A 1 71 ? 4.689 9.266 8.194 1.00 95.31 71 GLU A N 1
ATOM 582 C CA . GLU A 1 71 ? 6.032 8.719 7.970 1.00 95.31 71 GLU A CA 1
ATOM 583 C C . GLU A 1 71 ? 6.129 7.977 6.631 1.00 95.31 71 GLU A C 1
ATOM 585 O O . GLU A 1 71 ? 7.083 8.163 5.871 1.00 95.31 71 GLU A O 1
ATOM 590 N N . SER A 1 72 ? 5.108 7.194 6.284 1.00 92.88 72 SER A N 1
ATOM 591 C CA . SER A 1 72 ? 5.046 6.488 5.003 1.00 92.88 72 SER A CA 1
ATOM 592 C C . SER A 1 72 ? 4.986 7.464 3.821 1.00 92.88 72 SER A C 1
ATOM 594 O O . SER A 1 72 ? 5.686 7.268 2.825 1.00 92.88 72 SER A O 1
ATOM 596 N N . LEU A 1 73 ? 4.230 8.564 3.932 1.00 93.75 73 LEU A N 1
ATOM 597 C CA . LEU A 1 73 ? 4.180 9.619 2.912 1.00 93.75 73 LEU A CA 1
ATOM 598 C C . LEU A 1 73 ? 5.525 10.322 2.709 1.00 93.75 73 LEU A C 1
ATOM 600 O O . LEU A 1 73 ? 5.861 10.695 1.582 1.00 93.75 73 LEU A O 1
ATOM 604 N N . GLU A 1 74 ? 6.313 10.494 3.767 1.00 94.38 74 GLU A N 1
ATOM 605 C CA . GLU A 1 74 ? 7.648 11.089 3.674 1.00 94.38 74 GLU A CA 1
ATOM 606 C C . GLU A 1 74 ? 8.577 10.261 2.772 1.00 94.38 74 GLU A C 1
ATOM 608 O O . GLU A 1 74 ? 9.366 10.830 2.010 1.00 94.38 74 GLU A O 1
ATOM 613 N N . THR A 1 75 ? 8.413 8.932 2.750 1.00 90.19 75 THR A N 1
ATOM 614 C CA . THR A 1 75 ? 9.164 8.035 1.848 1.00 90.19 75 THR A CA 1
ATOM 615 C C . THR A 1 75 ? 8.839 8.246 0.362 1.00 90.19 75 THR A C 1
ATOM 617 O O . THR A 1 75 ? 9.609 7.836 -0.513 1.00 90.19 75 THR A O 1
ATOM 620 N N . LEU A 1 76 ? 7.723 8.918 0.056 1.00 91.44 76 LEU A N 1
ATOM 621 C CA . LEU A 1 76 ? 7.240 9.143 -1.304 1.00 91.44 76 LEU A CA 1
ATOM 622 C C . LEU A 1 76 ? 7.701 10.465 -1.926 1.00 91.44 76 LEU A C 1
ATOM 624 O O . LEU A 1 76 ? 7.424 10.691 -3.102 1.00 91.44 76 LEU A O 1
ATOM 628 N N . LYS A 1 77 ? 8.393 11.344 -1.187 1.00 88.44 77 LYS A N 1
ATOM 629 C CA . LYS A 1 77 ? 8.733 12.714 -1.634 1.00 88.44 77 LYS A CA 1
ATOM 630 C C . LYS A 1 77 ? 9.386 12.806 -3.015 1.00 88.44 77 LYS A C 1
ATOM 632 O O . LYS A 1 77 ? 9.132 13.760 -3.746 1.00 88.44 77 LYS A O 1
ATOM 637 N N . GLU A 1 78 ? 10.207 11.824 -3.369 1.00 88.44 78 GLU A N 1
ATOM 638 C CA . GLU A 1 78 ? 10.920 11.766 -4.652 1.00 88.44 78 GLU A CA 1
ATOM 639 C C . GLU A 1 78 ? 10.398 10.652 -5.573 1.00 88.44 78 GLU A C 1
ATOM 641 O O . GLU A 1 78 ? 10.934 10.432 -6.659 1.00 88.44 78 GLU A O 1
ATOM 646 N N . ARG A 1 79 ? 9.345 9.942 -5.154 1.00 90.06 79 ARG A N 1
ATOM 647 C CA . ARG A 1 79 ? 8.743 8.846 -5.913 1.00 90.06 79 ARG A CA 1
ATOM 648 C C . ARG A 1 79 ? 7.537 9.340 -6.697 1.00 90.06 79 ARG A C 1
ATOM 650 O O . ARG A 1 79 ? 6.810 10.241 -6.283 1.00 90.06 79 ARG A O 1
ATOM 657 N N . LYS A 1 80 ? 7.279 8.702 -7.835 1.00 94.06 80 LYS A N 1
ATOM 658 C CA . LYS A 1 80 ? 6.022 8.883 -8.556 1.00 94.06 80 LYS A CA 1
ATOM 659 C C . LYS A 1 80 ? 4.963 8.018 -7.885 1.00 94.06 80 LYS A C 1
ATOM 661 O O . LYS A 1 80 ? 5.154 6.817 -7.755 1.00 94.06 80 LYS A O 1
ATOM 666 N N . TYR A 1 81 ? 3.846 8.603 -7.475 1.00 96.31 81 TYR A N 1
ATOM 667 C CA . TYR A 1 81 ? 2.761 7.856 -6.842 1.00 96.31 81 TYR A CA 1
ATOM 668 C C . TYR A 1 81 ? 1.389 8.385 -7.255 1.00 96.31 81 TYR A C 1
ATOM 670 O O . TYR A 1 81 ? 1.262 9.487 -7.797 1.00 96.31 81 TYR A O 1
ATOM 678 N N . LYS A 1 82 ? 0.344 7.593 -7.002 1.00 97.12 82 LYS A N 1
ATOM 679 C CA . LYS A 1 82 ? -1.046 7.979 -7.252 1.00 97.12 82 LYS A CA 1
ATOM 680 C C . LYS A 1 82 ? -1.986 7.365 -6.214 1.00 97.12 82 LYS A C 1
ATOM 682 O O . LYS A 1 82 ? -1.981 6.156 -6.024 1.00 97.12 82 LYS A O 1
ATOM 687 N N . ARG A 1 83 ? -2.839 8.201 -5.616 1.00 97.31 83 ARG A N 1
ATOM 688 C CA . ARG A 1 83 ? -3.969 7.767 -4.778 1.00 97.31 83 ARG A CA 1
ATOM 689 C C . ARG A 1 83 ? -5.069 7.149 -5.643 1.00 97.31 83 ARG A C 1
ATOM 691 O O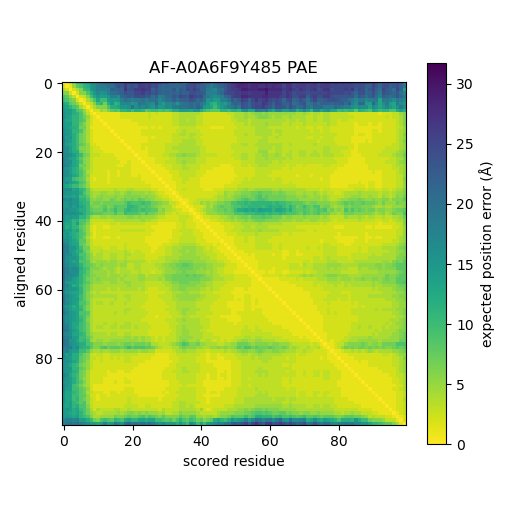 . ARG A 1 83 ? -5.396 7.706 -6.695 1.00 97.31 83 ARG A O 1
ATOM 698 N N . MET A 1 84 ? -5.608 6.017 -5.213 1.00 97.81 84 MET A N 1
ATOM 699 C CA . MET A 1 84 ? -6.683 5.282 -5.887 1.00 97.81 84 MET A CA 1
ATOM 700 C C . MET A 1 84 ? -7.351 4.310 -4.918 1.00 97.81 84 MET A C 1
ATOM 702 O O . MET A 1 84 ? -6.901 4.183 -3.784 1.00 97.81 84 MET A O 1
ATOM 706 N N . ASN A 1 85 ? -8.395 3.611 -5.358 1.00 97.94 85 ASN A N 1
ATOM 707 C CA . ASN A 1 85 ? -8.904 2.472 -4.597 1.00 97.94 85 ASN A CA 1
ATOM 708 C C . ASN A 1 85 ? -8.242 1.153 -5.019 1.00 97.94 85 ASN A C 1
ATOM 710 O O . ASN A 1 85 ? -7.629 1.041 -6.088 1.00 97.94 85 ASN A O 1
ATOM 714 N N . LEU A 1 86 ? -8.384 0.141 -4.171 1.00 97.06 86 LEU A N 1
ATOM 715 C CA . LEU A 1 86 ? -7.754 -1.157 -4.360 1.00 97.06 86 LEU A CA 1
ATOM 716 C C . LEU A 1 86 ? -8.243 -1.877 -5.631 1.00 97.06 86 LEU A C 1
ATOM 718 O O . LEU A 1 86 ? -7.473 -2.567 -6.300 1.00 97.06 86 LEU A O 1
ATOM 722 N N . TYR A 1 87 ? -9.493 -1.654 -6.051 1.00 97.50 87 TYR A N 1
ATOM 723 C CA . TYR A 1 87 ? -9.996 -2.170 -7.330 1.00 97.50 87 TYR A CA 1
ATOM 724 C C . TYR A 1 87 ? -9.301 -1.542 -8.548 1.00 97.50 87 TYR A C 1
ATOM 726 O O . TYR A 1 87 ? -9.006 -2.218 -9.539 1.00 97.50 87 TYR A O 1
ATOM 734 N N . GLU A 1 88 ? -9.044 -0.237 -8.514 1.00 98.12 88 GLU A N 1
ATOM 735 C CA . GLU A 1 88 ? -8.274 0.455 -9.544 1.00 98.12 88 GLU A CA 1
ATOM 736 C C . GLU A 1 88 ? -6.835 -0.051 -9.600 1.00 98.12 88 GLU A C 1
ATOM 738 O O . GLU A 1 88 ? -6.355 -0.330 -10.704 1.00 98.12 88 GLU A O 1
ATOM 743 N N . LEU A 1 89 ? -6.200 -0.242 -8.440 1.00 97.62 89 LEU A N 1
ATOM 744 C CA . LEU A 1 89 ? -4.868 -0.833 -8.326 1.00 97.62 89 LEU A CA 1
ATOM 745 C C . LEU A 1 89 ? -4.828 -2.243 -8.934 1.00 97.62 89 LEU A C 1
ATOM 747 O O . LEU A 1 89 ? -4.008 -2.510 -9.815 1.00 97.62 89 LEU A O 1
ATOM 751 N N . GLY A 1 90 ? -5.772 -3.111 -8.559 1.00 96.00 90 GLY A N 1
ATOM 752 C CA . GLY A 1 90 ? -5.863 -4.478 -9.076 1.00 96.00 90 GLY A CA 1
ATOM 753 C C . GLY A 1 90 ? -5.984 -4.543 -10.602 1.00 96.00 90 GLY A C 1
ATOM 754 O O . GLY A 1 90 ? -5.299 -5.335 -11.247 1.00 96.00 90 GLY A O 1
ATOM 755 N N . LYS A 1 91 ? -6.774 -3.654 -11.222 1.00 95.94 91 LYS A N 1
ATOM 756 C CA . LYS A 1 91 ? -6.859 -3.567 -12.696 1.00 95.94 91 LYS A CA 1
ATOM 757 C C . LYS A 1 91 ? -5.545 -3.134 -13.345 1.00 95.94 91 LYS A C 1
ATOM 759 O O . LYS A 1 91 ? -5.271 -3.540 -14.473 1.00 95.94 91 LYS A O 1
ATOM 764 N N . ILE A 1 92 ? -4.774 -2.260 -12.696 1.00 95.00 92 ILE A N 1
ATOM 765 C CA . ILE A 1 92 ? -3.474 -1.817 -13.215 1.00 95.00 92 ILE A CA 1
ATOM 766 C C . ILE A 1 92 ? -2.479 -2.974 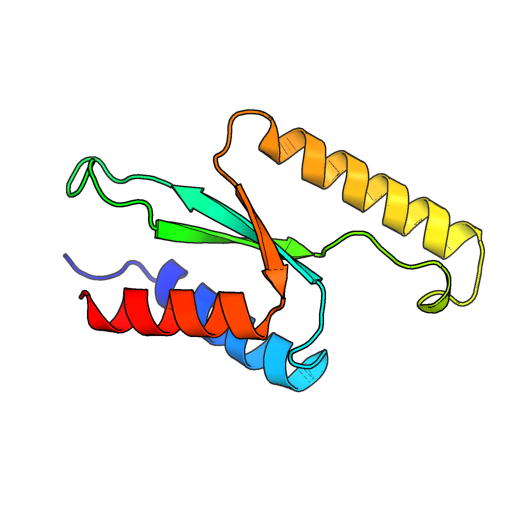-13.150 1.00 95.00 92 ILE A C 1
ATOM 768 O O . ILE A 1 92 ? -1.856 -3.272 -14.166 1.00 95.00 92 ILE A O 1
ATOM 772 N N . ILE A 1 93 ? -2.401 -3.672 -12.014 1.00 93.06 93 ILE A N 1
ATOM 773 C CA . ILE A 1 93 ? -1.515 -4.830 -11.851 1.00 93.06 93 ILE A CA 1
ATOM 774 C C . ILE A 1 93 ? -1.883 -5.950 -12.829 1.00 93.06 93 ILE A C 1
ATOM 776 O O . ILE A 1 93 ? -1.003 -6.482 -13.502 1.00 93.06 93 ILE A O 1
ATOM 780 N N . GLN A 1 94 ? -3.175 -6.247 -13.004 1.00 91.19 94 GLN A N 1
ATOM 781 C CA . GLN A 1 94 ? -3.627 -7.229 -13.994 1.00 91.19 94 GLN A CA 1
ATOM 782 C C . GLN A 1 94 ? -3.156 -6.869 -15.411 1.00 91.19 94 GLN A C 1
ATOM 784 O O . GLN A 1 94 ? -2.629 -7.718 -16.122 1.00 91.19 94 GLN A O 1
ATOM 789 N N . ARG A 1 95 ? -3.295 -5.601 -15.818 1.00 89.81 95 ARG A N 1
ATOM 790 C CA . ARG A 1 95 ? -2.820 -5.138 -17.132 1.00 89.81 95 ARG A CA 1
ATOM 791 C C . ARG A 1 95 ? -1.301 -5.200 -17.254 1.00 89.81 95 ARG A C 1
ATOM 793 O O . ARG A 1 95 ? -0.804 -5.520 -18.325 1.00 89.81 95 ARG A O 1
ATOM 800 N N . GLN A 1 96 ? -0.563 -4.894 -16.188 1.00 88.12 96 GLN A N 1
ATOM 801 C CA . GLN A 1 96 ? 0.896 -5.032 -16.176 1.00 88.12 96 GLN A CA 1
ATOM 802 C C . GLN A 1 96 ? 1.322 -6.486 -16.383 1.00 88.12 96 GLN A C 1
ATOM 804 O O . GLN A 1 96 ? 2.249 -6.728 -17.150 1.00 88.12 96 GLN A O 1
ATOM 809 N N . ALA A 1 97 ? 0.604 -7.438 -15.785 1.00 83.56 97 ALA A N 1
ATOM 810 C CA . ALA A 1 97 ? 0.835 -8.866 -15.985 1.00 83.56 97 ALA A CA 1
ATOM 811 C C . ALA A 1 97 ? 0.497 -9.352 -17.410 1.00 83.56 97 ALA A C 1
ATOM 813 O O . ALA A 1 97 ? 1.006 -10.382 -17.824 1.00 83.56 97 ALA A O 1
ATOM 814 N N . GLU A 1 98 ? -0.341 -8.633 -18.166 1.00 79.19 98 GLU A N 1
ATOM 815 C CA . GLU A 1 98 ? -0.649 -8.939 -19.576 1.00 79.19 98 GLU A CA 1
ATOM 816 C C . GLU A 1 98 ? 0.367 -8.344 -20.569 1.00 79.19 98 GLU A C 1
ATOM 818 O O . GLU A 1 98 ? 0.442 -8.784 -21.718 1.00 79.19 98 GLU A O 1
ATOM 823 N N . ILE A 1 99 ? 1.125 -7.318 -20.163 1.00 68.00 99 ILE A N 1
ATOM 824 C CA . ILE A 1 99 ? 2.152 -6.671 -21.001 1.00 68.00 99 ILE A CA 1
ATOM 825 C C . ILE A 1 99 ? 3.396 -7.568 -21.156 1.00 68.00 99 ILE A C 1
ATOM 827 O O . ILE A 1 99 ? 4.205 -7.342 -22.064 1.00 68.00 99 ILE A O 1
ATOM 831 N N . PHE A 1 100 ? 3.531 -8.606 -20.328 1.00 53.62 100 PHE A N 1
ATOM 832 C CA . PHE A 1 100 ? 4.696 -9.483 -20.256 1.00 53.62 100 PHE A CA 1
ATOM 833 C C . PHE A 1 100 ? 4.350 -10.974 -20.209 1.00 53.62 100 PHE A C 1
ATOM 835 O O . PHE A 1 100 ? 5.271 -11.776 -20.503 1.00 53.62 100 PHE A O 1
#

Radius of gyration: 15.02 Å; Cα contacts (8 Å, |Δi|>4): 111; chains: 1; bounding box: 30×26×42 Å

Organism: NCBI:txid1601

Secondary structure (DSSP, 8-state):
----TTHHHHHHHHHHHHHHT-TT-EEEEEEEEETTEEEEEEEEEEEE-PPPGGG-SSHHHHHHHHHHHHHHHHTTTTSEEEEEEHHHHHHHHHHHHH--

pLDDT: mean 88.52, std 15.48, range [32.72, 98.12]

Foldseek 3Di:
DPDDPQLVVALVVLVVCCVVVNFQFKKKFWWDADPVGRPDIARRDIGGDQDDPVVDPDPVVNVVSNVVVVVVVVVCPPTDIDMDTSNVVNVRSVVVVVVD

Nearest PDB structures (foldseek):
  2fhz-assembly1_A  TM=2.684E-01  e=6.017E+00  Escherichia coli
  9e8l-assembly1_c  TM=3.143E-01  e=8.300E+00  Homo sapiens
  7m84-assembly1_A  TM=2.735E-01  e=8.851E+00  Homo sapiens

Sequence (100 aa):
MKFTYEDLDLSAEVAQDLTEFGPDLEVIAIYSTFPEVPNIDFVTDYLWGEPKREDFESEEEFEDAMDNYLESLETLKERKYKRMNLYELGKIIQRQAEIF

Solvent-accessible surface area (backbone atoms only — not comparable to full-atom values): 5938 Å² total; per-residue (Å²): 133,81,82,55,80,64,63,66,42,55,57,48,51,49,54,48,45,40,70,75,71,33,48,77,40,52,25,32,40,29,42,46,66,45,91,93,46,71,92,45,77,39,77,78,50,71,44,78,38,86,79,55,71,89,82,40,96,47,68,67,59,37,51,54,49,43,52,53,47,53,57,56,53,61,75,39,77,92,51,51,68,45,79,45,31,43,47,61,50,47,55,50,51,53,51,57,64,69,77,107

Mean predicted aligned error: 5.38 Å